Protein AF-A0A4P7XHU3-F1 (afdb_monomer)

Seco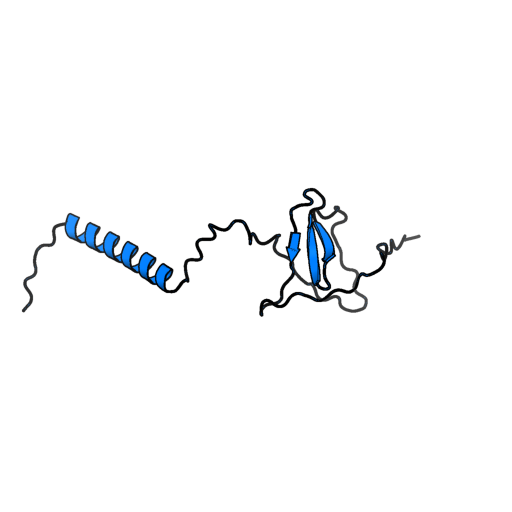ndary structure (DSSP, 8-state):
--------HHHHHHHHHHHHHHHHHHHHHTT-S-----TT--------PPP--TT------SSPPSEEEEEETTEEEEEESS-TT-EEE-B-TTSPBPB---------------

Organism: NCBI:txid2259620

Radius of gyration: 26.23 Å; Cα contacts (8 Å, |Δi|>4): 75; chains: 1; bounding box: 87×33×52 Å

Sequence (114 aa):
MSTKGRLKPATLILTVVATIAATVAVLEYYGVLKHSLDKSALPVGDFKAIYLADGESFRLSPSKPEVHAECHRGYLVIASNTDEKMRGLLVDFKNRGVACTAASTAEPATESAD

Structure (mmCIF, N/CA/C/O backbone):
data_AF-A0A4P7XHU3-F1
#
_entry.id   AF-A0A4P7XHU3-F1
#
loop_
_atom_site.group_PDB
_atom_site.id
_atom_site.type_symbol
_atom_site.label_atom_id
_atom_site.label_alt_id
_atom_site.label_comp_id
_atom_site.label_asym_id
_atom_site.label_entity_id
_atom_site.label_seq_id
_atom_site.pdbx_PDB_ins_code
_atom_site.Cartn_x
_atom_site.Cartn_y
_atom_site.Cartn_z
_atom_site.occupancy
_atom_site.B_iso_or_equiv
_atom_site.auth_seq_id
_atom_site.auth_comp_id
_atom_site.auth_asym_id
_atom_site.auth_atom_id
_atom_site.pdbx_PDB_model_num
ATOM 1 N N . MET A 1 1 ? -53.682 9.027 15.701 1.00 37.69 1 MET A N 1
ATOM 2 C CA . MET A 1 1 ? -52.880 8.326 16.726 1.00 37.69 1 MET A CA 1
ATOM 3 C C . MET A 1 1 ? -51.548 9.051 16.872 1.00 37.69 1 MET A C 1
ATOM 5 O O . MET A 1 1 ? -50.664 8.821 16.068 1.00 37.69 1 MET A O 1
ATOM 9 N N . SER A 1 2 ? -51.430 10.021 17.784 1.00 44.72 2 SER A N 1
ATOM 10 C CA . SER A 1 2 ? -50.140 10.685 18.041 1.00 44.72 2 SER A CA 1
ATOM 11 C C . SER A 1 2 ? -50.146 11.345 19.418 1.00 44.72 2 SER A C 1
ATOM 13 O O . SER A 1 2 ? -50.352 12.548 19.566 1.00 44.72 2 SER A O 1
ATOM 15 N N . THR A 1 3 ? -49.945 10.533 20.448 1.00 45.06 3 THR A N 1
ATOM 16 C CA . THR A 1 3 ? -49.588 10.985 21.794 1.00 45.06 3 THR A CA 1
ATOM 17 C C . THR A 1 3 ? -48.226 11.679 21.740 1.00 45.06 3 THR A C 1
ATOM 19 O O . THR A 1 3 ? -47.197 11.018 21.622 1.00 45.06 3 THR A O 1
ATOM 22 N N . LYS A 1 4 ? -48.198 13.016 21.831 1.00 56.91 4 LYS A N 1
ATOM 23 C CA . LYS A 1 4 ? -46.970 13.779 22.112 1.00 56.91 4 LYS A CA 1
ATOM 24 C C . LYS A 1 4 ? -46.558 13.512 23.561 1.00 56.91 4 LYS A C 1
ATOM 26 O O . LYS A 1 4 ? -46.887 14.267 24.472 1.00 56.91 4 LYS A O 1
ATOM 31 N N . GLY A 1 5 ? -45.875 12.392 23.776 1.00 60.00 5 GLY A N 1
ATOM 32 C CA . GLY A 1 5 ? -45.175 12.130 25.025 1.00 60.00 5 GLY A CA 1
ATOM 33 C C . GLY A 1 5 ? -44.041 13.138 25.174 1.00 60.00 5 GLY A C 1
ATOM 34 O O . GLY A 1 5 ? -43.207 13.268 24.280 1.00 60.00 5 GLY A O 1
ATOM 35 N N . ARG A 1 6 ? -44.003 13.866 26.296 1.00 66.38 6 ARG A N 1
ATOM 36 C CA . ARG A 1 6 ? -42.803 14.601 26.715 1.00 66.38 6 ARG A CA 1
ATOM 37 C C . ARG A 1 6 ? -41.701 13.570 26.949 1.00 66.38 6 ARG A C 1
ATOM 39 O O . ARG A 1 6 ? -41.672 12.916 27.989 1.00 66.38 6 ARG A O 1
ATOM 46 N N . LEU A 1 7 ? -40.840 13.383 25.954 1.00 68.81 7 LEU A N 1
ATOM 47 C CA . LEU A 1 7 ? -39.654 12.549 26.080 1.00 68.81 7 LEU A CA 1
ATOM 48 C C . LEU A 1 7 ? -38.740 13.205 27.112 1.00 68.81 7 LEU A C 1
ATOM 50 O O . LEU A 1 7 ? -38.451 14.400 27.036 1.00 68.81 7 LEU A O 1
ATOM 54 N N . LYS A 1 8 ? -38.317 12.428 28.110 1.00 77.50 8 LYS A N 1
ATOM 55 C CA . LYS A 1 8 ? -37.322 12.900 29.070 1.00 77.50 8 LYS A CA 1
ATOM 56 C C . LYS A 1 8 ? -36.026 13.178 28.297 1.00 77.50 8 LYS A C 1
ATOM 58 O O . LYS A 1 8 ? -35.699 12.402 27.397 1.00 77.50 8 LYS A O 1
ATOM 63 N N . PRO A 1 9 ? -35.255 14.220 28.647 1.00 77.94 9 PRO A N 1
ATOM 64 C CA . PRO A 1 9 ? -33.988 14.518 27.975 1.00 77.94 9 PRO A CA 1
ATOM 65 C C . PRO A 1 9 ? -33.028 13.315 27.974 1.00 77.94 9 PRO A C 1
ATOM 67 O O . PRO A 1 9 ? -32.338 13.076 26.990 1.00 77.94 9 PRO A O 1
ATOM 70 N N . ALA A 1 10 ? -33.076 12.476 29.015 1.00 81.38 10 ALA A N 1
ATOM 71 C CA . ALA A 1 10 ? -32.341 11.212 29.073 1.00 81.38 10 ALA A CA 1
ATOM 72 C C . ALA A 1 10 ? -32.706 10.229 27.940 1.00 81.38 10 ALA A C 1
ATOM 74 O O . ALA A 1 10 ? -31.833 9.553 27.408 1.00 81.38 10 ALA A O 1
ATOM 75 N N . THR A 1 11 ? -33.979 10.166 27.535 1.00 83.94 11 THR A N 1
ATOM 76 C CA . THR A 1 11 ? -34.433 9.303 26.434 1.00 83.94 11 THR A CA 1
ATOM 77 C C . THR A 1 11 ? -33.893 9.791 25.092 1.00 83.94 11 THR A C 1
ATOM 79 O O . THR A 1 11 ? -33.489 8.969 24.278 1.00 83.94 11 THR A O 1
ATOM 82 N N . LEU A 1 12 ? -33.814 11.110 24.880 1.00 86.50 12 LEU A N 1
ATOM 83 C CA . LEU A 1 12 ? -33.222 11.680 23.664 1.00 86.50 12 LEU A CA 1
ATOM 84 C C . LEU A 1 12 ? -31.731 11.339 23.551 1.00 86.50 12 LEU A C 1
ATOM 86 O O . LEU A 1 12 ? -31.284 10.870 22.506 1.00 86.50 12 LEU A O 1
ATOM 90 N N . ILE A 1 13 ? -30.976 11.492 24.640 1.00 90.94 13 ILE A N 1
ATOM 91 C CA . ILE A 1 13 ? -29.544 11.153 24.665 1.00 90.94 13 ILE A CA 1
ATOM 92 C C . ILE A 1 13 ? -29.340 9.665 24.363 1.00 90.94 13 ILE A C 1
ATOM 94 O O . ILE A 1 13 ? -28.504 9.306 23.536 1.00 90.94 13 ILE A O 1
ATOM 98 N N . LEU A 1 14 ? -30.150 8.800 24.976 1.00 93.12 14 LEU A N 1
ATOM 99 C CA . LEU A 1 14 ? -30.047 7.357 24.783 1.00 93.12 14 LEU A CA 1
ATOM 100 C C . LEU A 1 14 ? -30.354 6.956 23.335 1.00 93.12 14 LEU A C 1
ATOM 102 O O . LEU A 1 14 ? -29.642 6.126 22.775 1.00 93.12 14 LEU A O 1
ATOM 106 N N . THR A 1 15 ? -31.344 7.590 22.695 1.00 92.50 15 THR A N 1
ATOM 107 C CA . THR A 1 15 ? -31.629 7.336 21.274 1.00 92.50 15 THR A CA 1
ATOM 108 C C . THR A 1 15 ? -30.469 7.724 20.365 1.00 92.50 15 THR A C 1
ATOM 110 O O . THR A 1 15 ? -30.141 6.946 19.477 1.00 92.50 15 THR A O 1
ATOM 113 N N . VAL A 1 16 ? -29.800 8.856 20.622 1.00 93.88 16 VAL A N 1
ATOM 114 C CA . VAL A 1 16 ? -28.645 9.303 19.824 1.00 93.88 16 VAL A CA 1
ATOM 115 C C . VAL A 1 1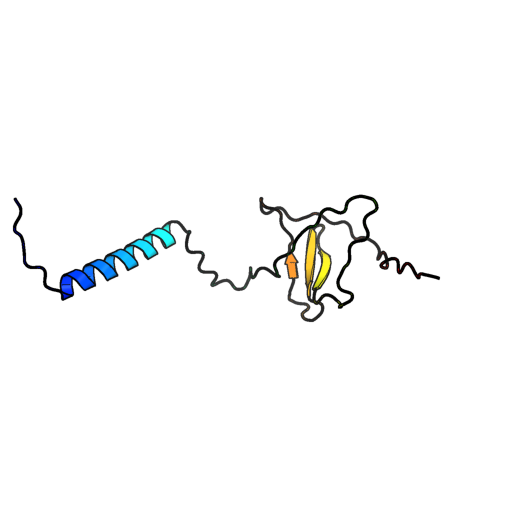6 ? -27.492 8.306 19.934 1.00 93.88 16 VAL A C 1
ATOM 117 O O . VAL A 1 16 ? -26.961 7.857 18.916 1.00 93.88 16 VAL A O 1
ATOM 120 N N . VAL A 1 17 ? -27.141 7.903 21.157 1.00 95.94 17 VAL A N 1
ATOM 121 C CA . VAL A 1 17 ? -26.073 6.919 21.393 1.00 95.94 17 VAL A CA 1
ATOM 122 C C . VAL A 1 17 ? -26.411 5.580 20.736 1.00 95.94 17 VAL A C 1
ATOM 124 O O . VAL A 1 17 ? -25.561 4.999 20.063 1.00 95.94 17 VAL A O 1
ATOM 127 N N . ALA A 1 18 ? -27.659 5.121 20.861 1.00 95.50 18 ALA A N 1
ATOM 128 C CA . ALA A 1 18 ? -28.111 3.885 20.232 1.00 95.50 18 ALA A CA 1
ATOM 129 C C . ALA A 1 18 ? -28.025 3.951 18.699 1.00 95.50 18 ALA A C 1
ATOM 131 O O . ALA A 1 18 ? -27.562 2.997 18.078 1.00 95.50 18 ALA A O 1
ATOM 132 N N . THR A 1 19 ? -28.399 5.077 18.079 1.00 95.50 19 THR A N 1
ATOM 133 C CA . THR A 1 19 ? -28.255 5.253 16.624 1.00 95.50 19 THR A CA 1
ATOM 134 C C . THR A 1 19 ? -26.800 5.269 16.168 1.00 95.50 19 THR A C 1
ATOM 136 O O . THR A 1 19 ? -26.491 4.670 15.140 1.00 95.50 19 THR A O 1
ATOM 139 N N . ILE A 1 20 ? -25.892 5.894 16.925 1.00 95.31 20 ILE A N 1
ATOM 140 C CA . ILE A 1 20 ? -24.457 5.878 16.605 1.00 95.31 20 ILE A CA 1
ATOM 141 C C . ILE A 1 20 ? -23.929 4.442 16.683 1.00 95.31 20 ILE A C 1
ATOM 143 O O . ILE A 1 20 ? -23.330 3.965 15.723 1.00 95.31 20 ILE A O 1
ATOM 147 N N . ALA A 1 21 ? -24.215 3.730 17.777 1.00 94.81 21 ALA A N 1
ATOM 148 C CA . ALA A 1 21 ? -23.788 2.344 17.962 1.00 94.81 21 ALA A CA 1
ATOM 149 C C . ALA A 1 21 ? -24.337 1.413 16.868 1.00 94.81 21 ALA A C 1
ATOM 151 O O . ALA A 1 21 ? -23.591 0.613 16.310 1.00 94.81 21 ALA A O 1
ATOM 152 N N . ALA A 1 22 ? -25.616 1.557 16.509 1.00 94.69 22 ALA A N 1
ATOM 153 C CA . ALA A 1 22 ? -26.227 0.794 15.424 1.00 94.69 22 ALA A CA 1
ATOM 154 C C . ALA A 1 22 ? -25.572 1.099 14.068 1.00 94.69 22 ALA A C 1
ATOM 156 O O . ALA A 1 22 ? -25.326 0.185 13.287 1.00 94.69 22 ALA A O 1
ATOM 157 N N . THR A 1 23 ? -25.246 2.366 13.798 1.00 92.88 23 THR A N 1
ATOM 158 C CA . THR A 1 23 ? -24.564 2.762 12.556 1.00 92.88 23 THR A CA 1
ATOM 159 C C . THR A 1 23 ? -23.172 2.142 12.477 1.00 92.88 23 THR A C 1
ATOM 161 O O . THR A 1 23 ? -22.824 1.564 11.450 1.00 92.88 23 THR A O 1
ATOM 164 N N . VAL A 1 24 ? -22.397 2.203 13.564 1.00 90.94 24 VAL A N 1
ATOM 165 C CA . VAL A 1 24 ? -21.072 1.568 13.636 1.00 90.94 24 VAL A CA 1
ATOM 166 C C . VAL A 1 24 ? -21.189 0.058 13.416 1.00 90.94 24 VAL A C 1
ATOM 168 O O . VAL A 1 24 ? -20.497 -0.469 12.553 1.00 90.94 24 VAL A O 1
ATOM 171 N N . ALA A 1 25 ? -22.123 -0.619 14.092 1.00 89.81 25 ALA A N 1
ATOM 172 C CA . ALA A 1 25 ? -22.337 -2.060 13.940 1.00 89.81 25 ALA A CA 1
ATOM 173 C C . ALA A 1 25 ? -22.728 -2.465 12.506 1.0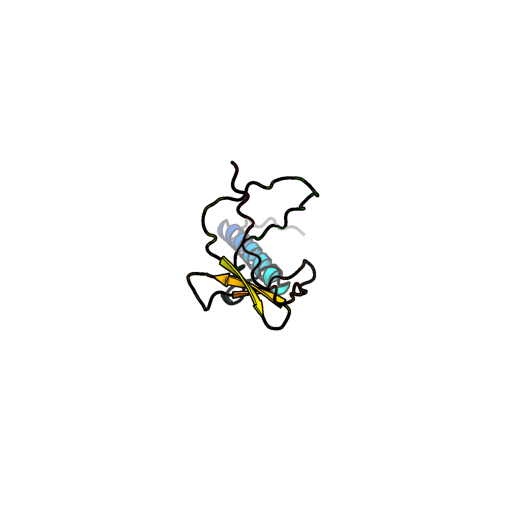0 89.81 25 ALA A C 1
ATOM 175 O O . ALA A 1 25 ? -22.266 -3.482 11.993 1.00 89.81 25 ALA A O 1
ATOM 176 N N . VAL A 1 26 ? -23.555 -1.661 11.829 1.00 91.06 26 VAL A N 1
ATOM 177 C CA . VAL A 1 26 ? -23.920 -1.890 10.422 1.00 91.06 26 VAL A CA 1
ATOM 178 C C . VAL A 1 26 ? -2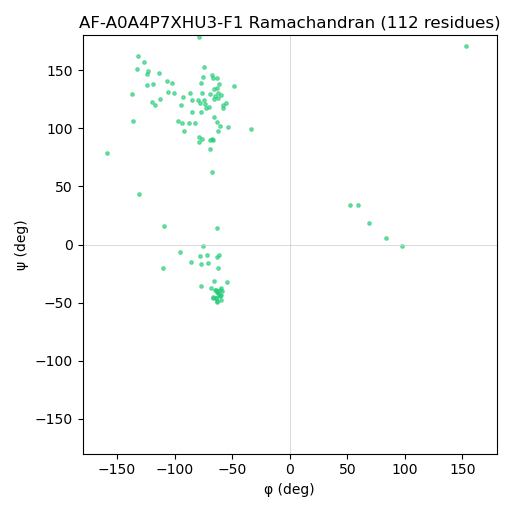2.706 -1.719 9.509 1.00 91.06 26 VAL A C 1
ATOM 180 O O . VAL A 1 26 ? -22.461 -2.560 8.646 1.00 91.06 26 VAL A O 1
ATOM 183 N N . LEU A 1 27 ? -21.927 -0.655 9.696 1.00 87.25 27 LEU A N 1
ATOM 184 C CA . LEU A 1 27 ? -20.724 -0.417 8.900 1.00 87.25 27 LEU A CA 1
ATOM 185 C C . LEU A 1 27 ? -19.638 -1.485 9.156 1.00 87.25 27 LEU A C 1
ATOM 187 O O . LEU A 1 27 ? -18.900 -1.830 8.231 1.00 87.25 27 LEU A O 1
ATOM 191 N N . GLU A 1 28 ? -19.560 -2.037 10.371 1.00 82.31 28 GLU A N 1
ATOM 192 C CA . GLU A 1 28 ? -18.733 -3.207 10.694 1.00 82.31 28 GLU A CA 1
ATOM 193 C C . GLU A 1 28 ? -19.236 -4.474 9.995 1.00 82.31 28 GLU A C 1
ATOM 195 O O . GLU A 1 28 ? -18.437 -5.177 9.380 1.00 82.31 28 GLU A 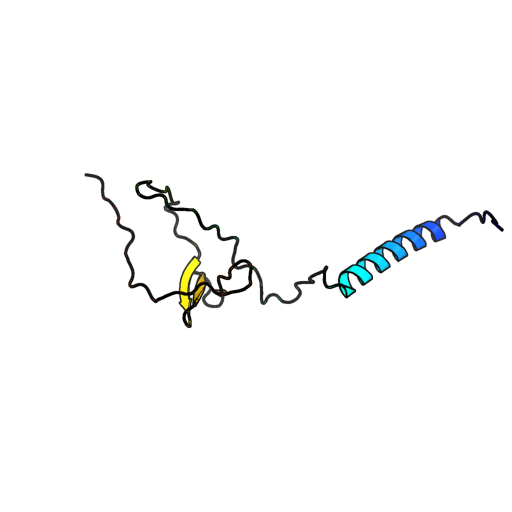O 1
ATOM 200 N N . TYR A 1 29 ? -20.547 -4.739 10.013 1.00 83.81 29 TYR A N 1
ATOM 201 C CA . TYR A 1 29 ? -21.148 -5.886 9.321 1.00 83.81 29 TYR A CA 1
ATOM 202 C C . TYR A 1 29 ? -20.874 -5.865 7.811 1.00 83.81 29 TYR A C 1
ATOM 204 O O . TYR A 1 29 ? -20.551 -6.895 7.221 1.00 83.81 29 TYR A O 1
ATOM 212 N N . TYR A 1 30 ? -20.941 -4.687 7.184 1.00 84.06 30 TYR A N 1
ATOM 213 C CA . TYR A 1 30 ? -20.587 -4.511 5.772 1.00 84.06 30 TYR A CA 1
ATOM 214 C C . TYR A 1 30 ? -19.072 -4.524 5.502 1.00 84.06 30 TYR A C 1
ATOM 216 O O . TYR A 1 30 ? -18.657 -4.406 4.349 1.00 84.06 30 TYR A O 1
ATOM 224 N N . GLY A 1 31 ? -18.231 -4.656 6.533 1.00 69.44 31 GLY A N 1
ATOM 225 C CA . GLY A 1 31 ? -16.775 -4.712 6.390 1.00 69.44 31 GLY A CA 1
ATOM 226 C C . GLY A 1 31 ? -16.138 -3.391 5.947 1.00 69.44 31 GLY A C 1
ATOM 227 O O . GLY A 1 31 ? -15.005 -3.390 5.464 1.00 69.44 31 GLY A O 1
ATOM 228 N N . VAL A 1 32 ? -16.852 -2.267 6.093 1.00 67.38 32 VAL A N 1
ATOM 229 C CA . VAL A 1 32 ? -16.354 -0.928 5.733 1.00 67.38 32 VAL A CA 1
ATOM 230 C C . VAL A 1 32 ? -15.390 -0.411 6.804 1.00 67.38 32 VAL A C 1
ATOM 232 O O . VAL A 1 32 ? -14.380 0.210 6.471 1.00 67.38 32 VAL A O 1
ATOM 235 N N . LEU A 1 33 ? -15.635 -0.723 8.084 1.00 62.94 33 LEU A N 1
ATOM 236 C CA . LEU A 1 33 ? -14.633 -0.519 9.134 1.00 62.94 33 LEU A CA 1
ATOM 237 C C . LEU A 1 33 ? -13.599 -1.644 9.092 1.00 62.94 33 LEU A C 1
ATOM 239 O O . LEU A 1 33 ? -13.705 -2.644 9.803 1.00 62.94 33 LEU A O 1
ATOM 243 N N . LYS A 1 34 ? -12.551 -1.450 8.288 1.00 62.72 34 LYS A N 1
ATOM 244 C CA . LYS A 1 34 ? -11.318 -2.223 8.431 1.00 62.72 34 LYS A CA 1
ATOM 245 C C . LYS A 1 34 ? -10.651 -1.848 9.751 1.00 62.72 34 LYS A C 1
ATOM 247 O O . LYS A 1 34 ? -9.858 -0.914 9.823 1.00 62.72 34 LYS 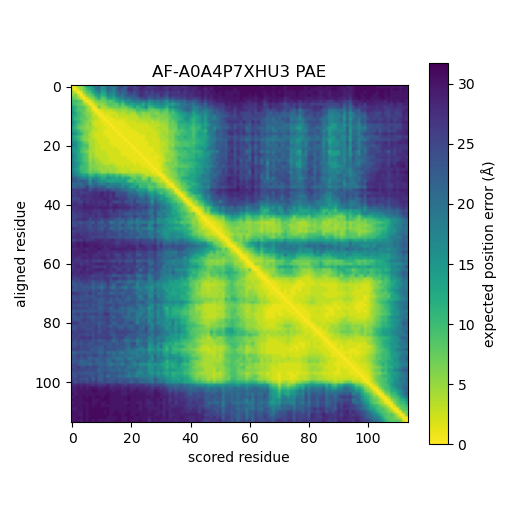A O 1
ATOM 252 N N . HIS A 1 35 ? -10.985 -2.586 10.804 1.00 59.16 35 HIS A N 1
ATOM 253 C CA . HIS A 1 35 ? -10.185 -2.623 12.016 1.00 59.16 35 HIS A CA 1
ATOM 254 C C . HIS A 1 35 ? -8.861 -3.300 11.657 1.00 59.16 35 HIS A C 1
ATOM 256 O O . HIS A 1 35 ? -8.743 -4.523 11.711 1.00 59.16 35 HIS A O 1
ATOM 262 N N . SER A 1 36 ? -7.875 -2.509 11.232 1.00 53.50 36 SER A N 1
ATOM 263 C CA . SER A 1 36 ? -6.489 -2.939 11.028 1.00 53.50 36 SER A CA 1
ATOM 264 C C . SER A 1 36 ? -5.840 -3.277 12.380 1.00 53.50 36 SER A C 1
ATOM 266 O O . SER A 1 36 ? -4.906 -2.620 12.825 1.00 53.50 36 SER A O 1
ATOM 268 N N . LEU A 1 37 ? -6.384 -4.277 13.075 1.00 52.22 37 LEU A N 1
ATOM 269 C CA . LEU A 1 37 ? -5.777 -4.934 14.234 1.00 52.22 37 LEU A CA 1
ATOM 270 C C . LEU A 1 37 ? -4.700 -5.936 13.801 1.00 52.22 37 LEU A C 1
ATOM 272 O O . LEU A 1 37 ? -3.911 -6.385 14.628 1.00 52.22 37 LEU A O 1
ATOM 276 N N . ASP A 1 38 ? -4.606 -6.219 12.503 1.00 46.38 38 ASP A N 1
ATOM 277 C CA . ASP A 1 38 ? -3.504 -6.962 11.921 1.00 46.38 38 ASP A CA 1
ATOM 278 C C . ASP A 1 38 ? -2.414 -5.992 11.447 1.00 46.38 38 ASP A C 1
ATOM 280 O O . ASP A 1 38 ? -2.461 -5.419 10.356 1.00 46.38 38 ASP A O 1
ATOM 284 N N . LYS A 1 39 ? -1.388 -5.819 12.288 1.00 48.09 39 LYS A N 1
ATOM 285 C CA . LYS A 1 39 ? -0.123 -5.130 11.967 1.00 48.09 39 LYS A CA 1
ATOM 286 C C . LYS A 1 39 ? 0.696 -5.831 10.860 1.00 48.09 39 LYS A C 1
ATOM 288 O O . LYS A 1 39 ? 1.877 -5.552 10.690 1.00 48.09 39 LYS A O 1
ATOM 293 N N . SER A 1 40 ? 0.103 -6.756 10.116 1.00 52.28 40 SER A N 1
ATOM 294 C CA . SER A 1 40 ? 0.749 -7.560 9.078 1.00 52.28 40 SER A CA 1
ATOM 295 C C . SER A 1 40 ? 0.584 -6.977 7.666 1.00 52.28 40 SER A C 1
ATOM 297 O O . SER A 1 40 ? 1.226 -7.454 6.735 1.00 52.28 40 SER A O 1
ATOM 299 N N . ALA A 1 41 ? -0.208 -5.910 7.508 1.00 52.09 41 ALA A N 1
ATOM 300 C CA . ALA A 1 41 ? -0.350 -5.156 6.261 1.00 52.09 41 ALA A CA 1
ATOM 301 C C . ALA A 1 41 ? -0.212 -3.643 6.495 1.00 52.09 41 ALA A C 1
ATOM 303 O O . ALA A 1 41 ? -1.011 -2.854 5.987 1.00 52.09 41 ALA A O 1
ATOM 304 N N . LEU A 1 42 ? 0.775 -3.219 7.300 1.00 52.78 42 LEU A N 1
ATOM 305 C CA . LEU A 1 42 ? 1.135 -1.802 7.297 1.00 52.78 42 LEU A CA 1
ATOM 306 C C . LEU A 1 42 ? 1.640 -1.457 5.889 1.00 52.78 42 LEU A C 1
ATOM 308 O O . LEU A 1 42 ? 2.551 -2.135 5.403 1.00 52.78 42 LEU A O 1
ATOM 312 N N . PRO A 1 43 ? 1.077 -0.436 5.222 1.00 54.94 43 PRO A N 1
ATOM 313 C CA . PRO A 1 43 ? 1.691 0.091 4.018 1.00 54.94 43 PRO A CA 1
ATOM 314 C C . PRO A 1 43 ? 3.126 0.492 4.370 1.00 54.94 43 PRO A C 1
ATOM 316 O O . PRO A 1 43 ? 3.354 1.285 5.280 1.00 54.94 43 PRO A O 1
ATOM 319 N N . VAL A 1 44 ? 4.093 -0.101 3.667 1.00 58.72 44 VAL A N 1
ATOM 320 C CA . VAL A 1 44 ? 5.538 0.139 3.847 1.00 58.72 44 VAL A CA 1
ATOM 321 C C . VAL A 1 44 ? 5.927 1.595 3.530 1.00 58.72 44 VAL A C 1
ATOM 323 O O . VAL A 1 44 ? 7.019 2.043 3.858 1.00 58.72 44 VAL A O 1
ATOM 326 N N . GLY A 1 45 ? 4.995 2.350 2.952 1.00 65.62 45 GLY A N 1
ATOM 327 C CA . GLY A 1 45 ? 5.062 3.771 2.650 1.00 65.62 45 GLY A CA 1
ATOM 328 C C . GLY A 1 45 ? 4.154 4.085 1.462 1.00 65.62 45 GLY A C 1
ATOM 329 O O . GLY A 1 45 ? 3.661 3.171 0.795 1.00 65.62 45 GLY A O 1
ATOM 330 N N . ASP A 1 46 ? 3.949 5.370 1.181 1.00 70.62 46 ASP A N 1
ATOM 331 C CA . ASP A 1 46 ? 3.326 5.817 -0.064 1.00 70.62 46 ASP A CA 1
ATOM 332 C C . ASP A 1 46 ? 4.403 5.925 -1.150 1.00 70.62 46 ASP A C 1
ATOM 334 O O . ASP A 1 46 ? 5.308 6.757 -1.074 1.00 70.62 46 ASP A O 1
ATOM 338 N N . PHE A 1 47 ? 4.310 5.080 -2.176 1.00 74.62 47 PHE A N 1
ATOM 339 C CA . PHE A 1 47 ? 5.226 5.098 -3.315 1.00 74.62 47 PHE A CA 1
ATOM 340 C C . PHE A 1 47 ? 4.529 5.696 -4.531 1.00 74.62 47 PHE A C 1
ATOM 342 O O . PHE A 1 47 ? 3.420 5.297 -4.890 1.00 74.62 47 PHE A O 1
ATOM 349 N N . LYS A 1 48 ? 5.194 6.642 -5.197 1.00 77.38 48 LYS A N 1
ATOM 350 C CA . LYS A 1 48 ? 4.695 7.261 -6.425 1.00 77.38 48 LYS A CA 1
ATOM 351 C C . LYS A 1 48 ? 5.570 6.859 -7.603 1.00 77.38 48 LYS A C 1
ATOM 353 O O . LYS A 1 48 ? 6.770 7.111 -7.601 1.00 77.38 48 LYS A O 1
ATOM 358 N N . ALA A 1 49 ? 4.945 6.299 -8.633 1.00 77.69 49 ALA A N 1
ATOM 359 C CA . ALA A 1 49 ? 5.566 6.181 -9.942 1.00 77.69 49 ALA A CA 1
ATOM 360 C C . ALA A 1 49 ? 5.454 7.531 -10.665 1.00 77.69 49 ALA A C 1
ATOM 362 O O . ALA A 1 49 ? 4.356 8.075 -10.811 1.00 77.69 49 ALA A O 1
ATOM 363 N N . ILE A 1 50 ? 6.589 8.083 -11.088 1.00 79.12 50 ILE A N 1
ATOM 364 C CA . ILE A 1 50 ? 6.641 9.251 -11.970 1.00 79.12 50 ILE A CA 1
ATOM 365 C C . ILE A 1 50 ? 6.952 8.781 -13.389 1.00 79.12 50 ILE A C 1
ATOM 367 O O . ILE A 1 50 ? 7.754 7.870 -13.583 1.00 79.12 50 ILE A O 1
ATOM 371 N N . TYR A 1 51 ? 6.280 9.375 -14.373 1.00 76.75 51 TYR A N 1
ATOM 372 C CA . TYR A 1 51 ? 6.595 9.133 -15.775 1.00 76.75 51 TYR A CA 1
ATOM 373 C C . TYR A 1 51 ? 7.951 9.766 -16.092 1.00 76.75 51 TYR A C 1
ATOM 375 O O . TYR A 1 51 ? 8.172 10.933 -15.775 1.00 76.75 51 TYR A O 1
ATOM 383 N N . LEU A 1 52 ? 8.843 8.988 -16.697 1.00 74.69 52 LEU A N 1
ATOM 384 C CA . LEU A 1 52 ? 10.125 9.457 -17.208 1.00 74.69 52 LEU A CA 1
ATOM 385 C C . LEU A 1 52 ? 9.927 9.723 -18.702 1.00 74.69 52 LEU A C 1
ATOM 387 O O . LEU A 1 52 ? 9.754 8.781 -19.472 1.00 74.69 52 LEU A O 1
ATOM 391 N N . ALA A 1 53 ? 9.873 10.995 -19.094 1.00 73.94 53 ALA A N 1
ATOM 392 C CA . ALA A 1 53 ? 9.923 11.370 -20.501 1.00 73.94 53 ALA A CA 1
ATOM 393 C C . ALA A 1 53 ? 11.374 11.272 -20.994 1.00 73.94 53 ALA A C 1
ATOM 395 O O . ALA A 1 53 ? 12.298 11.664 -20.278 1.00 73.94 53 ALA A O 1
ATOM 396 N N . ASP A 1 54 ? 11.578 10.751 -22.204 1.00 70.50 54 ASP A N 1
ATOM 397 C CA . ASP A 1 54 ? 12.910 10.634 -22.798 1.00 70.50 54 ASP A CA 1
ATOM 398 C C . ASP A 1 54 ? 13.584 12.018 -22.884 1.00 70.50 54 ASP A C 1
ATOM 400 O O . ASP A 1 54 ? 13.067 12.932 -23.526 1.00 70.50 54 ASP A O 1
ATOM 404 N N . GLY A 1 55 ? 14.743 12.171 -22.233 1.00 68.62 55 GLY A N 1
ATOM 405 C CA . GLY A 1 55 ? 15.575 13.379 -22.295 1.00 68.62 55 GLY A CA 1
ATOM 406 C C . GLY A 1 55 ? 15.418 14.394 -21.153 1.00 68.62 55 GLY A C 1
ATOM 407 O O . GLY A 1 55 ? 16.149 15.383 -21.150 1.00 68.62 55 GLY A O 1
ATOM 408 N N . GLU A 1 56 ? 14.536 14.179 -20.168 1.00 62.69 56 GLU A N 1
ATOM 409 C CA . GLU A 1 56 ? 14.469 15.039 -18.972 1.00 62.69 56 GLU A CA 1
ATOM 410 C C . GLU A 1 56 ? 15.321 14.499 -17.813 1.00 62.69 56 GLU A C 1
ATOM 412 O O . GLU A 1 56 ? 15.167 13.360 -17.365 1.00 62.69 56 GLU A O 1
ATOM 417 N N . SER A 1 57 ? 16.197 15.350 -17.270 1.00 64.12 57 SER A N 1
ATOM 418 C CA . SER A 1 57 ? 16.929 15.063 -16.038 1.00 64.12 57 SER A CA 1
ATOM 419 C C . SER A 1 57 ? 16.008 15.252 -14.829 1.00 64.12 57 SER A C 1
ATOM 421 O O . SER A 1 57 ? 15.546 16.347 -14.507 1.00 64.12 57 SER A O 1
ATOM 423 N N . PHE A 1 58 ? 15.716 14.158 -14.130 1.00 64.62 58 PHE A N 1
ATOM 424 C CA . PHE A 1 58 ? 14.906 14.194 -12.920 1.00 64.62 58 PHE A CA 1
ATOM 425 C C . PHE A 1 58 ? 15.796 14.518 -11.710 1.00 64.62 58 PHE A C 1
ATOM 427 O O . PHE A 1 58 ? 16.786 13.842 -11.430 1.00 64.62 58 PHE A O 1
ATOM 434 N N . ARG A 1 59 ? 15.451 15.571 -10.959 1.00 68.00 59 ARG A N 1
ATOM 435 C CA . ARG A 1 59 ? 16.163 15.928 -9.721 1.00 68.00 59 ARG A CA 1
ATOM 436 C C . ARG A 1 59 ? 15.700 15.015 -8.586 1.00 68.00 59 ARG A C 1
ATOM 438 O O . ARG A 1 59 ? 14.717 15.320 -7.913 1.00 68.00 59 ARG A O 1
ATOM 445 N N . LEU A 1 60 ? 16.399 13.900 -8.368 1.00 76.31 60 LEU A N 1
ATOM 446 C CA . LEU A 1 60 ? 16.260 13.145 -7.118 1.00 76.31 60 LEU A CA 1
ATOM 447 C C . LEU A 1 60 ? 16.959 13.869 -5.972 1.00 76.31 60 LEU A C 1
ATOM 449 O O . LEU A 1 60 ? 17.936 14.593 -6.169 1.00 76.31 60 LEU A O 1
ATOM 453 N N . SER A 1 61 ? 16.470 13.630 -4.756 1.00 75.81 61 SER A N 1
ATOM 454 C CA . SER A 1 61 ? 17.243 13.974 -3.569 1.00 75.81 61 SER A CA 1
ATOM 455 C C . SER A 1 61 ? 18.535 13.146 -3.551 1.00 75.81 61 SER A C 1
ATOM 457 O O . SER A 1 61 ? 18.468 11.935 -3.766 1.00 75.81 61 SER A O 1
ATOM 459 N N . PRO A 1 62 ? 19.696 13.755 -3.259 1.00 71.50 62 PRO A N 1
ATOM 460 C CA . PRO A 1 62 ? 20.949 13.025 -3.075 1.00 71.50 62 PRO A CA 1
ATOM 461 C C . PRO A 1 62 ? 20.982 12.225 -1.761 1.00 71.50 62 PRO A C 1
ATOM 463 O O . PRO A 1 62 ? 21.909 11.450 -1.531 1.00 71.50 62 PRO A O 1
ATOM 466 N N . SER A 1 63 ? 20.003 12.413 -0.870 1.00 74.25 63 SER A N 1
ATOM 467 C CA . SER A 1 63 ? 19.915 11.660 0.380 1.00 74.25 63 SER A CA 1
ATOM 468 C C . SER A 1 63 ? 19.654 10.179 0.114 1.00 74.25 63 SER A C 1
ATOM 470 O O . SER A 1 63 ? 18.770 9.819 -0.662 1.00 74.25 63 SER A O 1
ATOM 472 N N . LYS A 1 64 ? 20.402 9.313 0.807 1.00 71.69 64 LYS A N 1
ATOM 473 C CA . LYS A 1 64 ? 20.231 7.862 0.709 1.00 71.69 64 LYS A CA 1
ATOM 474 C C . LYS A 1 64 ? 18.803 7.478 1.130 1.00 71.69 64 LYS A C 1
ATOM 476 O O . LYS A 1 64 ? 18.385 7.883 2.216 1.00 71.69 64 LYS A O 1
ATOM 481 N N . PRO A 1 65 ? 18.060 6.705 0.321 1.00 76.94 65 PRO A N 1
ATOM 482 C CA . PRO A 1 65 ? 16.729 6.259 0.707 1.00 76.94 65 PRO A CA 1
ATOM 483 C C . PRO A 1 65 ? 16.816 5.275 1.883 1.00 76.94 65 PRO A C 1
ATOM 485 O O . PRO A 1 65 ? 17.753 4.480 1.984 1.00 76.94 65 PRO A O 1
ATOM 488 N N . GLU A 1 66 ? 15.826 5.306 2.774 1.00 82.19 66 GLU A N 1
ATOM 489 C CA . GLU A 1 66 ? 15.725 4.361 3.900 1.00 82.19 66 GLU A CA 1
ATOM 490 C C . GLU A 1 66 ? 15.351 2.941 3.444 1.00 82.19 66 GLU A C 1
ATOM 492 O O . GLU A 1 66 ? 15.553 1.978 4.179 1.00 82.19 66 GLU A O 1
ATOM 497 N N . VAL A 1 67 ? 14.861 2.803 2.211 1.00 86.38 67 VAL A N 1
ATOM 498 C CA . VAL A 1 67 ? 14.413 1.546 1.607 1.00 86.38 67 VAL A CA 1
ATOM 499 C C . VAL A 1 67 ? 15.097 1.297 0.260 1.00 86.38 67 VAL A C 1
ATOM 501 O O . VAL A 1 67 ? 15.543 2.237 -0.402 1.00 86.38 67 VAL A O 1
ATOM 504 N N . HIS A 1 68 ? 15.167 0.037 -0.161 1.00 87.50 68 HIS A N 1
ATOM 505 C CA . HIS A 1 68 ? 15.680 -0.383 -1.465 1.00 87.50 68 HIS A CA 1
ATOM 506 C C . HIS A 1 68 ? 14.728 -1.373 -2.150 1.00 87.50 68 HIS A C 1
ATOM 508 O O . HIS A 1 68 ? 13.849 -1.962 -1.520 1.00 87.50 68 HIS A O 1
ATOM 514 N N . ALA A 1 69 ? 14.898 -1.538 -3.462 1.00 89.38 69 ALA A N 1
ATOM 515 C CA . ALA A 1 69 ? 14.158 -2.510 -4.257 1.00 89.38 69 ALA A CA 1
ATOM 516 C C . ALA A 1 69 ? 14.854 -3.882 -4.231 1.00 89.38 69 ALA A C 1
ATOM 518 O O . ALA A 1 69 ? 16.045 -3.981 -4.524 1.00 89.38 6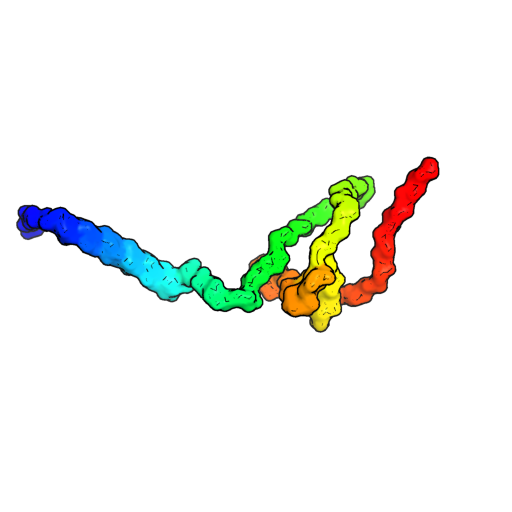9 ALA A O 1
ATOM 519 N N . GLU A 1 70 ? 14.100 -4.938 -3.938 1.00 89.81 70 GLU A N 1
ATOM 520 C CA . GLU A 1 70 ? 14.528 -6.338 -3.979 1.00 89.81 70 GLU A CA 1
ATOM 521 C C . GLU A 1 70 ? 13.590 -7.122 -4.905 1.00 89.81 70 GLU A C 1
ATOM 523 O O . GLU A 1 70 ? 12.368 -6.964 -4.866 1.00 89.81 70 GLU A O 1
ATOM 528 N N . CYS A 1 71 ? 14.150 -7.999 -5.739 1.00 91.56 71 CYS A N 1
ATOM 529 C CA . CYS A 1 71 ? 13.350 -8.926 -6.527 1.00 91.56 71 CYS A CA 1
ATOM 530 C C . CYS A 1 71 ? 13.210 -10.253 -5.778 1.00 91.56 71 CYS A C 1
ATOM 532 O O . CYS A 1 71 ? 14.147 -11.052 -5.744 1.00 91.56 71 CYS A O 1
ATOM 534 N N . HIS A 1 72 ? 12.043 -10.507 -5.185 1.00 89.62 72 HIS A N 1
ATOM 535 C CA . HIS A 1 72 ? 11.805 -11.693 -4.367 1.00 89.62 72 HIS A CA 1
ATOM 536 C C . HIS A 1 72 ? 10.718 -12.574 -4.988 1.00 89.62 72 HIS A C 1
ATOM 538 O O . HIS A 1 72 ? 9.576 -12.157 -5.177 1.00 89.62 72 HIS A O 1
ATOM 544 N N . ARG A 1 73 ? 11.074 -13.827 -5.309 1.00 89.69 73 ARG A N 1
ATOM 545 C CA . ARG A 1 73 ? 10.180 -14.819 -5.946 1.00 89.69 73 ARG A CA 1
ATOM 546 C C . ARG A 1 73 ? 9.499 -14.304 -7.229 1.00 89.69 73 ARG A C 1
ATOM 548 O O . ARG A 1 73 ? 8.364 -14.673 -7.508 1.00 89.69 73 ARG A O 1
ATOM 555 N N . GLY A 1 74 ? 10.197 -13.465 -7.999 1.00 90.44 74 GLY A N 1
ATOM 556 C CA . GLY A 1 74 ? 9.709 -12.904 -9.266 1.00 90.44 74 GLY A CA 1
ATOM 557 C C . GLY A 1 74 ? 8.827 -11.660 -9.129 1.00 90.44 74 GLY A C 1
ATOM 558 O O . GLY A 1 74 ? 8.310 -11.180 -10.137 1.00 90.44 74 GLY A O 1
ATOM 559 N N . TYR A 1 75 ? 8.670 -11.122 -7.916 1.00 92.75 75 TYR A N 1
ATOM 560 C CA . TYR A 1 75 ? 7.907 -9.902 -7.660 1.00 92.75 75 TYR A CA 1
ATOM 561 C C . TYR A 1 75 ? 8.741 -8.836 -6.951 1.00 92.75 75 TYR A C 1
ATOM 563 O O . TYR A 1 75 ? 9.625 -9.145 -6.147 1.00 92.75 75 TYR A O 1
ATOM 571 N N . LEU A 1 76 ? 8.452 -7.574 -7.268 1.00 91.31 76 LEU A N 1
ATOM 572 C CA . LEU A 1 76 ? 9.136 -6.416 -6.716 1.00 91.31 76 LEU A CA 1
ATOM 573 C C . LEU A 1 76 ? 8.700 -6.189 -5.267 1.00 91.31 76 LEU A C 1
ATOM 575 O O . LEU A 1 76 ? 7.521 -5.972 -4.974 1.00 91.31 76 LEU A O 1
ATOM 579 N N . VAL A 1 77 ? 9.676 -6.219 -4.372 1.00 91.50 77 VAL A N 1
ATOM 580 C CA . VAL A 1 77 ? 9.512 -5.977 -2.944 1.00 91.50 77 VAL A CA 1
ATOM 581 C C . VAL A 1 77 ? 10.343 -4.758 -2.562 1.00 91.50 77 VAL A C 1
ATOM 583 O O . VAL A 1 77 ? 11.472 -4.598 -3.016 1.00 91.50 77 VAL A O 1
ATOM 586 N N . ILE A 1 78 ? 9.782 -3.887 -1.730 1.00 89.88 78 ILE A N 1
ATOM 587 C CA . ILE A 1 78 ? 10.512 -2.796 -1.090 1.00 89.88 78 ILE A CA 1
ATOM 588 C C . ILE A 1 78 ? 10.960 -3.275 0.287 1.00 89.88 78 ILE A C 1
ATOM 590 O O . ILE A 1 78 ? 10.119 -3.650 1.106 1.00 89.88 78 ILE A O 1
ATOM 594 N N . ALA A 1 79 ? 12.265 -3.284 0.533 1.00 88.75 79 ALA A N 1
ATOM 595 C CA . ALA A 1 79 ? 12.860 -3.706 1.795 1.00 88.75 79 ALA A CA 1
ATOM 596 C C . ALA A 1 79 ? 13.518 -2.519 2.505 1.00 88.75 79 ALA A C 1
ATOM 598 O O . ALA A 1 79 ? 14.034 -1.603 1.860 1.00 88.75 79 ALA A O 1
ATOM 599 N N . SER A 1 80 ? 13.506 -2.522 3.837 1.00 86.56 80 SER A N 1
ATOM 600 C CA . SER A 1 80 ? 14.220 -1.511 4.620 1.00 86.56 80 SER A CA 1
ATOM 601 C C . SER A 1 80 ? 15.730 -1.758 4.618 1.00 86.56 80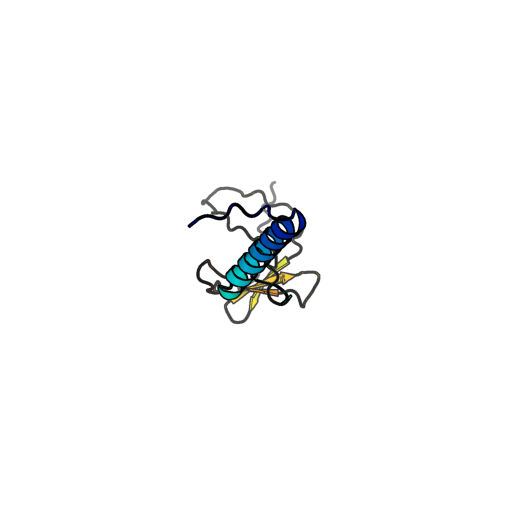 SER A C 1
ATOM 603 O O . SER A 1 80 ? 16.194 -2.895 4.673 1.00 86.56 80 SER A O 1
ATOM 605 N N . ASN A 1 81 ? 16.509 -0.674 4.603 1.00 83.88 81 ASN A N 1
ATOM 606 C CA . ASN A 1 81 ? 17.955 -0.716 4.829 1.00 83.88 81 ASN A CA 1
ATOM 607 C C . ASN A 1 81 ? 18.317 -0.888 6.313 1.00 83.88 81 ASN A C 1
ATOM 609 O O . ASN A 1 81 ? 19.465 -1.199 6.623 1.00 83.88 81 ASN A O 1
ATOM 613 N N . THR A 1 82 ? 17.375 -0.636 7.226 1.00 84.69 82 THR A N 1
ATOM 614 C CA . THR A 1 82 ? 17.604 -0.644 8.680 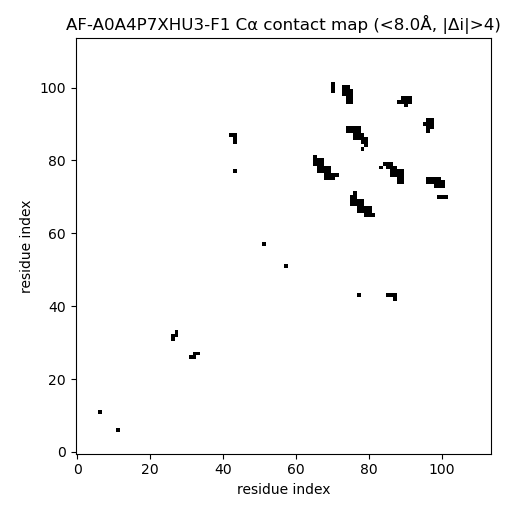1.00 84.69 82 THR A CA 1
ATOM 615 C C . THR A 1 82 ? 16.931 -1.814 9.398 1.00 84.69 82 THR A C 1
ATOM 617 O O . THR A 1 82 ? 17.356 -2.160 10.498 1.00 84.69 82 THR A O 1
ATOM 620 N N . ASP A 1 83 ? 15.915 -2.437 8.792 1.00 82.88 83 ASP A N 1
ATOM 621 C CA . ASP A 1 83 ? 15.172 -3.563 9.369 1.00 82.88 83 ASP A CA 1
ATOM 622 C C . ASP A 1 83 ? 14.943 -4.672 8.330 1.00 82.88 83 ASP A C 1
ATOM 624 O O . ASP A 1 83 ? 14.085 -4.566 7.455 1.00 82.88 83 ASP A O 1
ATOM 628 N N . GLU A 1 84 ? 15.678 -5.778 8.459 1.00 79.62 84 GLU A N 1
ATOM 629 C CA . GLU A 1 84 ? 15.612 -6.927 7.543 1.00 79.62 84 GLU A CA 1
ATOM 630 C C . GLU A 1 84 ? 14.238 -7.619 7.502 1.00 79.62 84 GLU A C 1
ATOM 632 O O . GLU A 1 84 ? 13.924 -8.345 6.548 1.00 79.62 84 GLU A O 1
ATOM 637 N N . LYS A 1 85 ? 13.410 -7.418 8.536 1.00 82.38 85 LYS A N 1
ATOM 638 C CA . LYS A 1 85 ? 12.060 -7.994 8.622 1.00 82.38 85 LYS A CA 1
ATOM 639 C C . LYS A 1 85 ? 11.016 -7.133 7.918 1.00 82.38 85 LYS A C 1
ATOM 641 O O . LYS A 1 85 ? 9.912 -7.615 7.662 1.00 82.38 85 LYS A O 1
ATOM 646 N N . MET A 1 86 ? 11.343 -5.884 7.600 1.00 83.12 86 MET A N 1
ATOM 647 C CA . MET A 1 86 ? 10.431 -4.947 6.960 1.00 83.12 86 MET A CA 1
ATOM 648 C C . MET A 1 86 ? 10.517 -5.101 5.439 1.00 83.12 86 MET A C 1
ATOM 650 O O . MET A 1 86 ? 11.487 -4.690 4.802 1.00 83.12 86 MET A O 1
ATOM 654 N N . ARG A 1 87 ? 9.492 -5.746 4.865 1.00 86.88 87 ARG A N 1
ATOM 655 C CA . ARG A 1 87 ? 9.357 -6.009 3.427 1.00 86.88 87 ARG A CA 1
ATOM 656 C C . ARG A 1 87 ? 7.926 -5.745 2.968 1.00 86.88 87 ARG A C 1
ATOM 658 O O . ARG A 1 87 ? 6.984 -6.273 3.555 1.00 86.88 87 ARG A O 1
ATOM 665 N N . GLY A 1 88 ? 7.765 -4.970 1.901 1.00 87.94 88 GLY A N 1
ATOM 666 C CA . GLY A 1 88 ? 6.472 -4.643 1.298 1.00 87.94 88 GLY A CA 1
ATOM 667 C C . GLY A 1 88 ? 6.391 -5.112 -0.143 1.00 87.94 88 GLY A C 1
ATOM 668 O O . GLY A 1 88 ? 7.202 -4.705 -0.967 1.00 87.94 88 GLY A O 1
ATOM 669 N N . LEU A 1 89 ? 5.406 -5.951 -0.463 1.00 88.69 89 LEU A N 1
ATOM 670 C CA . LEU A 1 89 ? 5.134 -6.359 -1.840 1.00 88.69 89 LEU A CA 1
ATOM 671 C C . LEU A 1 89 ? 4.460 -5.214 -2.601 1.00 88.69 89 LEU A C 1
ATOM 673 O O . LEU A 1 89 ? 3.395 -4.748 -2.189 1.00 88.69 89 LEU A O 1
ATOM 677 N N . LEU A 1 90 ? 5.039 -4.796 -3.727 1.00 88.44 90 LEU A N 1
ATOM 678 C CA . LEU A 1 90 ? 4.409 -3.791 -4.574 1.00 88.44 90 LEU A CA 1
ATOM 679 C C . LEU A 1 90 ? 3.293 -4.434 -5.404 1.00 88.44 90 LEU A C 1
ATOM 681 O O . LEU A 1 90 ? 3.540 -5.358 -6.183 1.00 88.44 90 LEU A O 1
ATOM 685 N N . VAL A 1 91 ? 2.070 -3.927 -5.250 1.00 87.81 91 VAL A N 1
ATOM 686 C CA . VAL A 1 91 ? 0.883 -4.402 -5.970 1.00 87.81 91 VAL A CA 1
ATOM 687 C C . VAL A 1 91 ? 0.209 -3.272 -6.742 1.00 87.81 91 VAL A C 1
ATOM 689 O O . VAL A 1 91 ? 0.254 -2.112 -6.338 1.00 87.81 91 VAL A O 1
ATOM 692 N N . ASP A 1 92 ? -0.426 -3.610 -7.861 1.00 85.94 92 ASP A N 1
ATOM 693 C CA . ASP A 1 92 ? -1.256 -2.675 -8.618 1.00 85.94 92 ASP A CA 1
ATOM 694 C C . ASP A 1 92 ? -2.657 -2.487 -7.999 1.00 85.94 92 ASP A C 1
ATOM 696 O O . ASP A 1 92 ? -3.040 -3.137 -7.025 1.00 85.94 92 ASP A O 1
ATOM 700 N N . PHE A 1 93 ? -3.472 -1.628 -8.618 1.00 84.31 93 PHE A N 1
ATOM 701 C CA . PHE A 1 93 ? -4.850 -1.340 -8.195 1.00 84.31 93 PHE A CA 1
ATOM 702 C C . PHE A 1 93 ? -5.802 -2.553 -8.215 1.00 84.31 93 PHE A C 1
ATOM 704 O O . PHE A 1 93 ? -6.935 -2.456 -7.745 1.00 84.31 93 PHE A O 1
ATOM 711 N N . LYS A 1 94 ? -5.372 -3.690 -8.774 1.00 85.06 94 LYS A N 1
ATOM 712 C CA . LYS A 1 94 ? -6.105 -4.962 -8.804 1.00 85.06 94 LYS A CA 1
ATOM 713 C C . LYS A 1 94 ? -5.465 -6.019 -7.893 1.00 85.06 94 LYS A C 1
ATOM 715 O O . LYS A 1 94 ? -5.797 -7.194 -8.028 1.00 85.06 94 LYS A O 1
ATOM 720 N N . ASN A 1 95 ? -4.586 -5.622 -6.968 1.00 82.25 95 ASN A N 1
ATOM 721 C CA . ASN A 1 95 ? -3.841 -6.508 -6.067 1.00 82.25 95 ASN A CA 1
ATOM 722 C C . ASN A 1 95 ? -2.955 -7.530 -6.795 1.00 82.25 95 ASN A C 1
ATOM 724 O O . ASN A 1 95 ? -2.789 -8.660 -6.332 1.00 82.25 95 ASN A O 1
ATOM 728 N N . ARG A 1 96 ? -2.384 -7.163 -7.944 1.00 87.75 96 ARG A N 1
ATOM 729 C CA . ARG A 1 96 ? -1.409 -8.011 -8.641 1.00 87.75 96 ARG A CA 1
ATOM 730 C C . ARG A 1 96 ? -0.003 -7.515 -8.363 1.00 87.75 96 ARG A C 1
ATOM 732 O O . ARG A 1 96 ? 0.263 -6.327 -8.518 1.00 87.75 96 ARG A O 1
ATOM 739 N N . GLY A 1 97 ? 0.884 -8.427 -7.972 1.00 88.94 97 GLY A N 1
ATOM 740 C CA . GLY A 1 97 ? 2.289 -8.104 -7.740 1.00 88.94 97 GLY A CA 1
ATOM 741 C C . GLY A 1 97 ? 2.958 -7.586 -9.011 1.00 88.94 97 GLY A C 1
ATOM 742 O O . GLY A 1 97 ? 2.743 -8.130 -10.098 1.00 88.94 97 GLY A O 1
ATOM 743 N N . VAL A 1 98 ? 3.784 -6.554 -8.871 1.00 91.50 98 VAL A N 1
ATOM 744 C CA . VAL A 1 98 ? 4.616 -6.058 -9.971 1.00 91.50 98 VAL A CA 1
ATOM 745 C C . VAL A 1 98 ? 5.732 -7.066 -10.216 1.00 91.50 98 VAL A C 1
ATOM 747 O O . VAL A 1 98 ? 6.532 -7.335 -9.323 1.00 91.50 98 VAL A O 1
ATOM 750 N N . ALA A 1 99 ? 5.762 -7.663 -11.405 1.00 92.31 99 ALA A N 1
ATOM 751 C CA . ALA A 1 99 ? 6.794 -8.625 -11.763 1.00 92.31 99 ALA A CA 1
ATOM 752 C C . ALA A 1 99 ? 8.163 -7.939 -11.858 1.00 92.31 99 ALA A C 1
ATOM 754 O O . ALA A 1 99 ? 8.269 -6.810 -12.339 1.00 92.31 99 ALA A O 1
ATOM 755 N N . CYS A 1 100 ? 9.210 -8.637 -11.431 1.00 91.38 100 CYS A N 1
ATOM 756 C CA . CYS A 1 100 ? 10.587 -8.190 -11.587 1.00 91.38 100 CYS A CA 1
ATOM 757 C C . CYS A 1 100 ? 11.455 -9.315 -12.137 1.00 91.38 100 CYS A C 1
ATOM 759 O O . CYS A 1 100 ? 11.240 -10.501 -11.880 1.00 91.38 100 CYS A O 1
ATOM 761 N N . THR A 1 101 ? 12.487 -8.913 -12.860 1.00 86.25 101 THR A N 1
ATOM 762 C CA . THR A 1 101 ? 13.656 -9.735 -13.151 1.00 86.25 101 THR A CA 1
ATOM 763 C C . THR A 1 101 ? 14.800 -9.188 -12.313 1.00 86.25 101 THR A C 1
ATOM 765 O O . THR A 1 101 ? 14.900 -7.971 -12.161 1.00 86.25 101 THR A O 1
ATOM 768 N N . ALA A 1 102 ? 15.653 -10.047 -11.754 1.00 71.06 102 ALA A N 1
ATOM 769 C CA . ALA A 1 102 ? 16.839 -9.582 -11.043 1.00 71.06 102 ALA A CA 1
ATOM 770 C C . ALA A 1 102 ? 17.717 -8.783 -12.022 1.00 71.06 102 ALA A C 1
ATOM 772 O O . ALA A 1 102 ? 18.370 -9.359 -12.889 1.00 71.06 102 ALA A O 1
ATOM 773 N N . ALA A 1 103 ? 17.666 -7.454 -11.938 1.00 61.34 103 ALA A N 1
ATOM 774 C CA . ALA A 1 103 ? 18.545 -6.588 -12.702 1.00 61.34 103 ALA A CA 1
ATOM 775 C C . ALA A 1 103 ? 19.925 -6.622 -12.038 1.00 61.34 103 ALA A C 1
ATOM 777 O O . ALA A 1 103 ? 20.031 -6.453 -10.822 1.00 61.34 103 ALA A O 1
ATOM 778 N N . SER A 1 104 ? 20.982 -6.854 -12.819 1.00 48.22 104 SER A N 1
ATOM 779 C CA . SER A 1 104 ? 22.345 -6.613 -12.348 1.00 48.22 104 SER A CA 1
ATOM 780 C C . SER A 1 104 ? 22.482 -5.126 -12.047 1.00 48.22 104 SER A C 1
ATOM 782 O O . SER A 1 104 ? 22.103 -4.315 -12.889 1.00 48.22 104 SER A O 1
ATOM 784 N N . THR A 1 105 ? 23.003 -4.790 -10.870 1.00 48.41 105 THR A N 1
ATOM 785 C CA . THR A 1 105 ? 23.332 -3.438 -10.410 1.00 48.41 105 THR A CA 1
ATOM 786 C C . THR A 1 105 ? 23.799 -2.539 -11.558 1.00 48.41 105 THR A C 1
ATOM 788 O O . THR A 1 105 ? 24.948 -2.613 -11.978 1.00 48.41 105 THR A O 1
ATOM 791 N N . ALA A 1 106 ? 22.907 -1.697 -12.080 1.00 52.72 106 ALA A N 1
ATOM 792 C CA . ALA A 1 106 ? 23.320 -0.523 -12.823 1.00 52.72 106 ALA A CA 1
ATOM 793 C C . ALA A 1 106 ? 23.640 0.524 -11.758 1.00 52.72 106 ALA A C 1
ATOM 795 O O . ALA A 1 106 ? 22.735 1.033 -11.092 1.00 52.72 106 ALA A O 1
ATOM 796 N N . GLU A 1 107 ? 24.931 0.766 -11.530 1.00 51.53 107 GLU A N 1
ATOM 797 C CA . GLU A 1 107 ? 25.373 1.951 -10.803 1.00 51.53 107 GLU A CA 1
ATOM 798 C C . GLU A 1 107 ? 24.665 3.181 -11.389 1.00 51.53 107 GLU A C 1
ATOM 800 O O . GLU A 1 107 ? 24.543 3.286 -12.615 1.00 51.53 107 GLU A O 1
ATOM 805 N N . PRO A 1 108 ? 24.166 4.104 -10.551 1.00 52.97 108 PRO A N 1
ATOM 806 C CA . PRO A 1 108 ? 23.645 5.363 -11.053 1.00 52.97 108 PRO A CA 1
ATOM 807 C C . PRO A 1 108 ? 24.779 6.049 -11.814 1.00 52.97 108 PRO A C 1
ATOM 809 O O . PRO A 1 108 ? 25.822 6.343 -11.228 1.00 52.97 108 PRO A O 1
ATOM 812 N N . ALA A 1 109 ? 24.583 6.257 -13.120 1.00 50.16 109 ALA A N 1
ATOM 813 C CA . ALA A 1 109 ? 25.502 7.006 -13.960 1.00 50.16 109 ALA A CA 1
ATOM 814 C C . ALA A 1 109 ? 25.737 8.369 -13.300 1.00 50.16 109 ALA A C 1
ATOM 816 O O . ALA A 1 109 ? 24.889 9.260 -13.336 1.00 50.16 109 ALA A O 1
ATOM 817 N N . THR A 1 110 ? 26.874 8.493 -12.622 1.00 44.41 110 THR A N 1
ATOM 818 C CA . THR A 1 110 ? 27.373 9.770 -12.143 1.00 44.41 110 THR A CA 1
ATOM 819 C C . THR A 1 110 ? 27.940 10.431 -13.383 1.00 44.41 110 THR A C 1
ATOM 821 O O . THR A 1 110 ? 29.075 10.171 -13.769 1.00 44.41 110 THR A O 1
ATOM 824 N N . GLU A 1 111 ? 27.105 11.204 -14.071 1.00 53.34 111 GLU A N 1
ATOM 825 C CA . GLU A 1 111 ? 27.555 12.104 -15.123 1.00 53.34 111 GLU A CA 1
ATOM 826 C C . GLU A 1 111 ? 28.353 13.219 -14.437 1.00 53.34 111 GLU A C 1
ATOM 828 O O . GLU A 1 111 ? 27.815 14.198 -13.920 1.00 53.34 111 GLU A O 1
ATOM 833 N N . SER A 1 112 ? 29.657 12.980 -14.314 1.00 43.97 112 SER A N 1
ATOM 834 C CA . SER A 1 112 ? 30.657 13.955 -13.909 1.00 43.97 112 SER A CA 1
ATOM 835 C C . SER A 1 112 ? 30.740 15.035 -14.983 1.00 43.97 112 SER A C 1
ATOM 837 O O . SER A 1 112 ? 31.209 14.768 -16.087 1.00 43.97 112 SER A O 1
ATOM 839 N N . ALA A 1 113 ? 30.259 16.233 -14.657 1.00 45.22 113 ALA A N 1
ATOM 840 C CA . ALA A 1 113 ? 30.512 17.431 -15.439 1.00 45.22 113 ALA A CA 1
ATOM 841 C C . ALA A 1 113 ? 31.990 17.831 -15.281 1.00 45.22 113 ALA A C 1
ATOM 843 O O . ALA A 1 113 ? 32.435 18.084 -14.158 1.00 45.22 113 ALA A O 1
ATOM 844 N N . ASP A 1 114 ? 32.711 17.832 -16.402 1.00 37.69 114 ASP A N 1
ATOM 845 C CA . ASP A 1 114 ? 34.002 18.504 -16.621 1.00 37.69 114 ASP A CA 1
ATOM 846 C C . ASP A 1 114 ? 33.732 19.959 -17.055 1.00 37.69 114 ASP A C 1
ATOM 848 O O . ASP A 1 114 ? 32.833 20.154 -17.914 1.00 37.69 114 ASP A O 1
#

Solvent-accessible surface area (backbone atoms only — not comparable to full-atom values): 7722 Å² total; per-residue (Å²): 142,80,84,82,68,85,73,51,71,69,55,55,54,50,50,53,54,51,51,52,53,52,51,51,52,50,37,43,74,72,57,69,58,73,75,75,79,59,83,85,72,66,76,82,63,94,83,81,90,75,88,80,61,92,89,67,88,77,87,68,77,89,67,82,68,68,55,47,84,42,66,55,97,51,24,34,25,46,30,40,78,85,39,90,86,46,70,31,76,44,55,49,101,81,74,45,67,40,74,39,72,84,72,77,85,73,73,80,81,76,83,74,85,130

Mean predicted aligned error: 15.86 Å

Foldseek 3Di:
DDDPPPDDVVNVVVVVVVVVVVVVVVCVVVVVPPPCPPPPDDPLDDDDDDDDDPPDDDDDDPDDDQWDWDQDPQFIWIAGPVDRVDIHFDADPVRHGHGDDPDDDPDPPPPDDD

pLDDT: mean 75.0, std 16.15, range [37.69, 95.94]

Nearest PDB structures (foldseek):
  7ytu-assembly1_B  TM=6.144E-01  e=1.342E+00  Vaccinia virus WR
  7ytt-assembly1_B  TM=6.166E-01  e=1.342E+00  Vaccinia virus WR